Protein AF-T2JW44-F1 (afdb_monomer_lite)

Organism: NCBI:txid1284629

Sequence (90 aa):
MPHLATITNPKGERHTSYFGFNCYEEAKAFSQYLTENNLCSRAIIRRSQRLSLCNYEIKSWGVGSAILVRILNQQDLPLINFVNQEQQVS

Secondary structure (DSSP, 8-state):
--EEEEEE-TTS-EEEEEEEESSHHHHHHHHHHHHHTT--SEEEEEE-SS-TT-SEEEEEES--HHHHHHHHTT---THHHHTGGGG---

Radius of gyration: 13.32 Å; chains: 1; bounding box: 26×53×24 Å

pLDDT: mean 81.13, std 17.92, range [33.66, 96.75]

Structure (mmCIF, N/CA/C/O backbone):
data_AF-T2JW44-F1
#
_entry.id   AF-T2JW44-F1
#
loop_
_atom_site.group_PDB
_atom_site.id
_atom_site.type_symbol
_atom_site.label_atom_id
_atom_site.label_alt_id
_atom_site.label_comp_id
_atom_site.label_asym_id
_atom_site.label_entity_id
_atom_site.label_seq_id
_atom_site.pdbx_PDB_ins_code
_atom_site.Cartn_x
_atom_site.Cartn_y
_atom_site.Cartn_z
_atom_site.occupancy
_atom_site.B_iso_or_equiv
_atom_site.auth_seq_id
_atom_site.auth_comp_id
_atom_site.auth_asym_id
_atom_site.auth_atom_id
_atom_site.pdbx_PDB_model_num
ATOM 1 N N . MET A 1 1 ? 3.753 4.619 -13.616 1.00 46.62 1 MET A N 1
ATOM 2 C CA . MET A 1 1 ? 2.668 3.899 -12.909 1.00 46.62 1 MET A CA 1
ATOM 3 C C . MET A 1 1 ? 3.158 3.538 -11.517 1.00 46.62 1 MET A C 1
ATOM 5 O O . MET A 1 1 ? 4.324 3.170 -11.415 1.00 46.62 1 MET A O 1
ATOM 9 N N . PRO A 1 2 ? 2.329 3.631 -10.463 1.00 60.09 2 PRO A N 1
ATOM 10 C CA . PRO A 1 2 ? 2.699 3.107 -9.153 1.00 60.09 2 PRO A CA 1
ATOM 11 C C . PRO A 1 2 ? 2.884 1.589 -9.257 1.00 60.09 2 PRO A C 1
ATOM 13 O O . PRO A 1 2 ? 1.988 0.874 -9.704 1.00 60.09 2 PRO A O 1
ATOM 16 N N . HIS A 1 3 ? 4.059 1.094 -8.877 1.00 76.19 3 HIS A N 1
ATOM 17 C CA . HIS A 1 3 ? 4.305 -0.342 -8.832 1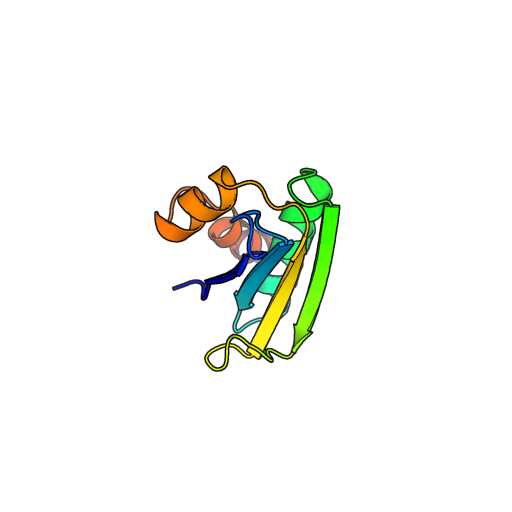.00 76.19 3 HIS A CA 1
ATOM 18 C C . HIS A 1 3 ? 3.647 -0.907 -7.569 1.00 76.19 3 HIS A C 1
ATOM 20 O O . HIS A 1 3 ? 3.942 -0.464 -6.460 1.00 76.19 3 HIS A O 1
ATOM 26 N N . LEU A 1 4 ? 2.738 -1.867 -7.737 1.00 87.69 4 LEU A N 1
ATOM 27 C CA . LEU A 1 4 ? 1.993 -2.496 -6.649 1.00 87.69 4 LEU A CA 1
ATOM 28 C C . LEU A 1 4 ? 2.270 -3.998 -6.635 1.00 87.69 4 LEU A C 1
ATOM 30 O O . LEU A 1 4 ? 2.129 -4.669 -7.653 1.00 87.69 4 LEU A O 1
ATOM 34 N N . ALA A 1 5 ? 2.599 -4.536 -5.465 1.00 88.38 5 ALA A N 1
ATOM 35 C CA . ALA A 1 5 ? 2.594 -5.975 -5.227 1.00 88.38 5 ALA A CA 1
ATOM 36 C C . ALA A 1 5 ? 1.857 -6.300 -3.930 1.00 88.38 5 ALA A C 1
ATOM 38 O O . ALA A 1 5 ? 1.802 -5.492 -3.005 1.00 88.38 5 ALA A O 1
ATOM 39 N N . THR A 1 6 ? 1.312 -7.509 -3.833 1.00 90.88 6 THR A N 1
ATOM 40 C CA . THR A 1 6 ? 0.699 -8.006 -2.597 1.00 90.88 6 THR A CA 1
ATOM 41 C C . THR A 1 6 ? 1.227 -9.396 -2.264 1.00 90.88 6 THR A C 1
ATOM 43 O O . THR A 1 6 ? 1.640 -10.141 -3.148 1.00 90.88 6 THR A O 1
ATOM 46 N N . ILE A 1 7 ? 1.248 -9.730 -0.974 1.00 89.12 7 ILE A N 1
ATOM 47 C CA . ILE A 1 7 ? 1.438 -11.096 -0.486 1.00 89.12 7 ILE A CA 1
ATOM 48 C C . ILE A 1 7 ? 0.109 -11.542 0.104 1.00 89.12 7 ILE A C 1
ATOM 50 O O . ILE A 1 7 ? -0.389 -10.930 1.055 1.00 89.12 7 ILE A O 1
ATOM 54 N N . THR A 1 8 ? -0.439 -12.611 -0.452 1.00 87.69 8 THR A N 1
ATOM 55 C CA . THR A 1 8 ? -1.609 -13.318 0.061 1.00 87.69 8 THR A CA 1
ATOM 56 C C . THR A 1 8 ? -1.168 -14.599 0.761 1.00 87.69 8 THR A C 1
ATOM 58 O O . THR A 1 8 ? -0.155 -15.203 0.405 1.00 87.69 8 THR A O 1
ATOM 61 N N . ASN A 1 9 ? -1.891 -14.997 1.804 1.00 82.88 9 ASN A N 1
ATOM 62 C CA . ASN A 1 9 ? -1.701 -16.304 2.425 1.00 82.88 9 ASN A CA 1
ATOM 63 C C . ASN A 1 9 ? -2.396 -17.404 1.584 1.00 82.88 9 ASN A C 1
ATOM 65 O O . ASN A 1 9 ? -3.171 -17.084 0.679 1.00 82.88 9 ASN A O 1
ATOM 69 N N . PRO A 1 10 ? -2.1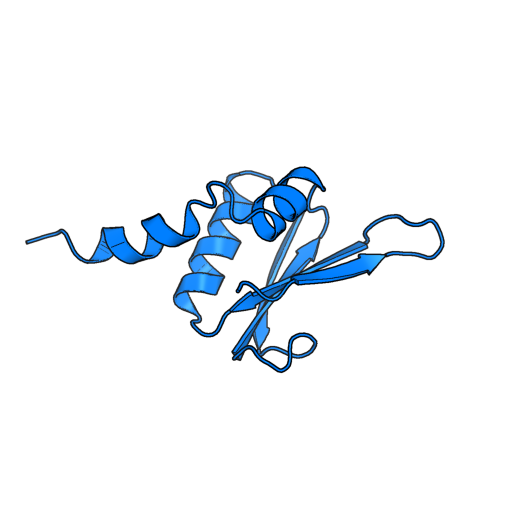82 -18.701 1.883 1.00 87.38 10 PRO A N 1
ATOM 70 C CA . PRO A 1 10 ? -2.841 -19.796 1.161 1.00 87.38 10 PRO A CA 1
ATOM 71 C C . PRO A 1 10 ? -4.377 -19.792 1.231 1.00 87.38 10 PRO A C 1
ATOM 73 O O . PRO A 1 10 ? -5.019 -20.457 0.428 1.00 87.38 10 PRO A O 1
ATOM 76 N N . LYS A 1 11 ? -4.975 -19.045 2.171 1.00 86.38 11 LYS A N 1
ATOM 77 C CA . LYS A 1 11 ? -6.431 -18.858 2.281 1.00 86.38 11 LYS A CA 1
ATOM 78 C C . LYS A 1 11 ? -6.955 -17.710 1.405 1.00 86.38 11 LYS A C 1
ATOM 80 O O . LYS A 1 11 ? -8.150 -17.443 1.409 1.00 86.38 11 LYS A O 1
ATOM 85 N N . GLY A 1 12 ? -6.079 -17.021 0.671 1.00 79.75 12 GLY A N 1
ATOM 86 C CA . GLY A 1 12 ? -6.423 -15.877 -0.177 1.00 79.75 12 GLY A CA 1
ATOM 87 C C . GLY A 1 12 ? -6.484 -14.537 0.563 1.00 79.75 12 GLY A C 1
ATOM 88 O O . GLY A 1 12 ? -6.772 -13.511 -0.051 1.00 79.75 12 GLY A O 1
ATOM 89 N N . GLU A 1 13 ? -6.176 -14.501 1.860 1.00 83.06 13 GLU A N 1
ATOM 90 C CA . GLU A 1 13 ? -6.204 -13.267 2.643 1.00 83.06 13 GLU A CA 1
ATOM 91 C C . GLU A 1 13 ? -4.924 -12.462 2.410 1.00 83.06 13 GLU A C 1
ATOM 93 O O . GLU A 1 13 ? -3.806 -12.987 2.464 1.00 83.06 13 GLU A O 1
ATOM 98 N N . ARG A 1 14 ? -5.070 -11.155 2.175 1.00 85.19 14 ARG A N 1
ATOM 99 C CA . ARG A 1 14 ? -3.931 -10.261 1.960 1.00 85.19 14 ARG A CA 1
ATOM 100 C C . ARG A 1 14 ? -3.213 -9.987 3.274 1.00 85.19 14 ARG A C 1
ATOM 102 O O . ARG A 1 14 ? -3.745 -9.331 4.164 1.00 85.19 14 ARG A O 1
ATOM 109 N N . HIS A 1 15 ? -1.964 -10.424 3.348 1.00 85.62 15 HIS A N 1
ATOM 110 C CA . HIS A 1 15 ? -1.113 -10.217 4.510 1.00 85.62 15 HIS A CA 1
ATOM 111 C C . HIS A 1 15 ? -0.317 -8.911 4.415 1.00 85.62 15 HIS A C 1
ATOM 113 O O . HIS A 1 15 ? -0.106 -8.224 5.413 1.00 85.62 15 HIS A O 1
ATOM 119 N N . THR A 1 16 ? 0.148 -8.544 3.218 1.00 93.12 16 THR A N 1
ATOM 120 C CA . THR A 1 16 ? 1.005 -7.364 3.026 1.00 93.12 16 THR A CA 1
ATOM 121 C C . THR A 1 16 ? 0.806 -6.761 1.640 1.00 93.12 16 THR A C 1
ATOM 123 O O . THR A 1 16 ? 0.660 -7.500 0.667 1.00 93.12 16 THR A O 1
ATOM 126 N N . SER A 1 17 ? 0.847 -5.433 1.545 1.00 93.75 17 SER A N 1
ATOM 127 C CA . SER A 1 17 ? 0.897 -4.685 0.283 1.00 93.75 17 SER A CA 1
ATOM 128 C C . SER A 1 17 ? 2.206 -3.903 0.182 1.00 93.75 17 SER A C 1
ATOM 130 O O . SER A 1 17 ? 2.722 -3.409 1.188 1.00 93.75 17 SER A O 1
ATOM 132 N N . TYR A 1 18 ? 2.729 -3.793 -1.033 1.00 94.19 18 TYR A N 1
ATOM 133 C CA . TYR A 1 18 ? 3.949 -3.075 -1.373 1.00 94.19 18 TYR A CA 1
ATOM 134 C C . TYR A 1 18 ? 3.626 -1.990 -2.387 1.00 94.19 18 TYR A C 1
ATOM 136 O O . TYR A 1 18 ? 3.101 -2.303 -3.453 1.00 94.19 18 TYR A O 1
ATOM 144 N N . PHE A 1 19 ? 3.973 -0.749 -2.067 1.00 92.56 19 PHE A N 1
ATOM 145 C CA . PHE A 1 19 ? 3.796 0.402 -2.953 1.00 92.56 19 PHE A CA 1
ATOM 146 C C . PHE A 1 19 ? 5.163 0.970 -3.323 1.00 92.56 19 PHE A C 1
ATOM 148 O O . PHE A 1 19 ? 5.930 1.309 -2.424 1.00 92.56 19 PHE A O 1
ATOM 155 N N . GLY A 1 20 ? 5.487 1.021 -4.613 1.00 92.19 20 GLY A N 1
ATOM 156 C CA . GLY A 1 20 ? 6.795 1.435 -5.122 1.00 92.19 20 GLY A CA 1
ATOM 157 C C . GLY A 1 20 ? 6.833 2.899 -5.545 1.00 92.19 20 GLY A C 1
ATOM 158 O O . GLY A 1 20 ? 5.909 3.370 -6.208 1.00 92.19 20 GLY A O 1
ATOM 159 N N . PHE A 1 21 ? 7.923 3.581 -5.189 1.00 91.06 21 PHE A N 1
ATOM 160 C CA . PHE A 1 21 ? 8.172 4.998 -5.462 1.00 91.06 21 PHE A CA 1
ATOM 161 C C . PHE A 1 21 ? 9.628 5.229 -5.882 1.00 91.06 21 PHE A C 1
ATOM 163 O O . PHE A 1 21 ? 10.547 4.557 -5.403 1.00 91.06 21 PHE A O 1
ATOM 170 N N . ASN A 1 22 ? 9.859 6.209 -6.756 1.00 90.69 22 ASN A N 1
ATOM 171 C CA . ASN A 1 22 ? 11.215 6.616 -7.148 1.00 90.69 22 ASN A CA 1
ATOM 172 C C . ASN A 1 22 ? 11.787 7.708 -6.238 1.00 90.69 22 ASN A C 1
ATOM 174 O O . ASN A 1 22 ? 13.005 7.779 -6.064 1.00 90.69 22 ASN A O 1
ATOM 178 N N . CYS A 1 23 ? 10.907 8.499 -5.628 1.00 90.44 23 CYS A N 1
ATOM 179 C CA . CYS A 1 23 ? 11.210 9.599 -4.725 1.00 90.44 23 CYS A CA 1
ATOM 180 C C . CYS A 1 23 ? 10.849 9.211 -3.279 1.00 90.44 23 CYS A C 1
ATOM 182 O O . CYS A 1 23 ? 9.840 8.542 -3.032 1.00 90.44 23 CYS A O 1
ATOM 184 N N . TYR A 1 24 ? 11.700 9.578 -2.315 1.00 92.12 24 TYR A N 1
ATOM 185 C CA . TYR A 1 24 ? 11.467 9.261 -0.902 1.00 92.12 24 TYR A CA 1
ATOM 186 C C . TYR A 1 24 ? 10.329 10.104 -0.324 1.00 92.12 24 TYR A C 1
ATOM 188 O O . TYR A 1 24 ? 9.544 9.619 0.485 1.00 92.12 24 TYR A O 1
ATOM 196 N N . GLU A 1 25 ? 10.226 11.351 -0.764 1.00 91.12 25 GLU A N 1
ATOM 197 C CA . GLU A 1 25 ? 9.242 12.338 -0.339 1.00 91.12 25 GLU A CA 1
ATOM 198 C C . GLU A 1 25 ? 7.829 11.886 -0.737 1.00 91.12 25 GLU A C 1
ATOM 200 O O . GLU A 1 25 ? 6.929 11.883 0.101 1.00 91.12 25 GLU A O 1
ATOM 205 N N . GLU A 1 26 ? 7.656 11.363 -1.956 1.00 89.25 26 GLU A N 1
ATOM 206 C CA . GLU A 1 26 ? 6.409 10.719 -2.396 1.00 89.25 26 GLU A CA 1
ATOM 207 C C . GLU A 1 26 ? 6.051 9.504 -1.526 1.00 89.25 26 GLU A C 1
ATOM 209 O O . GLU A 1 26 ? 4.904 9.347 -1.097 1.00 89.25 26 GLU A O 1
ATOM 214 N N . ALA A 1 27 ? 7.039 8.651 -1.222 1.00 92.31 27 ALA A N 1
ATOM 215 C CA . ALA A 1 27 ? 6.831 7.496 -0.350 1.00 92.31 27 ALA A CA 1
ATOM 216 C C . ALA A 1 27 ? 6.443 7.927 1.075 1.00 92.31 27 ALA A C 1
ATOM 218 O O . ALA A 1 27 ? 5.594 7.305 1.716 1.00 92.31 27 ALA A O 1
ATOM 219 N N . LYS A 1 28 ? 7.040 9.010 1.577 1.00 94.62 28 LYS A N 1
ATOM 220 C CA . LYS A 1 28 ? 6.739 9.578 2.890 1.00 94.62 28 LYS A CA 1
ATOM 221 C C . LYS A 1 28 ? 5.318 10.126 2.943 1.00 94.62 28 LYS A C 1
ATOM 223 O O . LYS A 1 28 ? 4.572 9.723 3.835 1.00 94.62 28 LYS A O 1
ATOM 228 N N . ALA A 1 29 ? 4.927 10.937 1.963 1.00 91.06 29 ALA A N 1
ATOM 229 C CA . ALA A 1 29 ? 3.580 11.488 1.864 1.00 91.06 29 ALA A CA 1
ATOM 230 C C . ALA A 1 29 ? 2.520 10.378 1.779 1.00 91.06 29 ALA A C 1
ATOM 232 O O . ALA A 1 29 ? 1.528 10.399 2.508 1.00 91.06 29 ALA A O 1
ATOM 233 N N . PHE A 1 30 ? 2.748 9.343 0.960 1.00 90.81 30 PHE A N 1
ATOM 234 C CA . PHE A 1 30 ? 1.808 8.223 0.889 1.00 90.81 30 PHE A CA 1
ATOM 235 C C . PHE A 1 30 ? 1.746 7.419 2.187 1.00 90.81 30 PHE A C 1
ATOM 237 O O . PHE A 1 30 ? 0.666 7.006 2.610 1.00 90.8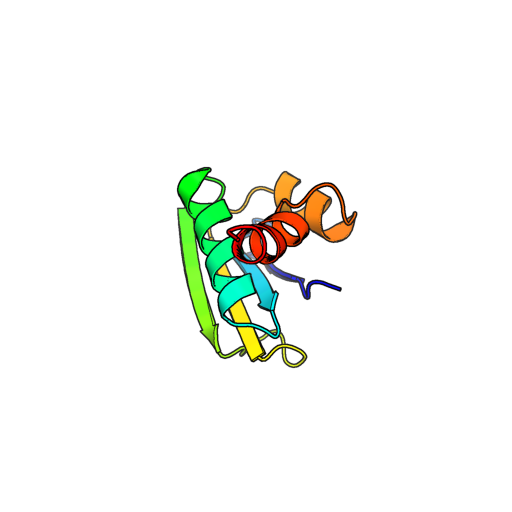1 30 PHE A O 1
ATOM 244 N N . SER A 1 31 ? 2.892 7.193 2.833 1.00 93.81 31 SER A N 1
ATOM 245 C CA . SER A 1 31 ? 2.934 6.492 4.115 1.00 93.81 31 SER A CA 1
ATOM 246 C C . SER A 1 31 ? 2.144 7.248 5.182 1.00 93.81 31 SER A C 1
ATOM 248 O O . SER A 1 31 ? 1.388 6.610 5.908 1.00 93.81 31 SER A O 1
ATOM 250 N N . GLN A 1 32 ? 2.287 8.576 5.251 1.00 93.94 32 GLN A N 1
ATOM 251 C CA . GLN A 1 32 ? 1.524 9.433 6.165 1.00 93.94 32 GLN A CA 1
ATOM 252 C C . GLN A 1 32 ? 0.026 9.361 5.873 1.00 93.94 32 GLN A C 1
ATOM 254 O O . GLN A 1 32 ? -0.751 9.074 6.780 1.00 93.94 32 GLN A O 1
ATOM 259 N N . TYR A 1 33 ? -0.371 9.483 4.602 1.00 90.81 33 TYR A N 1
ATOM 260 C CA . TYR A 1 33 ? -1.766 9.331 4.184 1.00 90.81 33 TYR A CA 1
ATOM 261 C C . TYR A 1 33 ? -2.376 8.004 4.660 1.00 90.81 33 TYR A C 1
ATOM 263 O O . TYR A 1 33 ? -3.474 7.993 5.222 1.00 90.81 33 TYR A O 1
ATOM 271 N N . LEU A 1 34 ? -1.661 6.885 4.481 1.00 92.00 34 LEU A N 1
ATOM 272 C CA . LEU A 1 34 ? -2.130 5.569 4.921 1.00 92.00 34 LEU A CA 1
ATOM 273 C C . LEU A 1 34 ? -2.306 5.483 6.442 1.00 92.00 34 LEU A C 1
ATOM 275 O O . LEU A 1 34 ? -3.258 4.852 6.905 1.00 92.00 34 LEU A O 1
ATOM 279 N N . THR A 1 35 ? -1.389 6.070 7.214 1.00 93.44 35 THR A N 1
ATOM 280 C CA . THR A 1 35 ? -1.419 6.006 8.681 1.00 93.44 35 THR A CA 1
ATOM 281 C C . THR A 1 35 ? -2.437 6.964 9.289 1.00 93.44 35 THR A C 1
ATOM 283 O O . THR A 1 35 ? -3.206 6.555 10.151 1.00 93.44 35 THR A O 1
ATOM 286 N N . GLU A 1 36 ? -2.501 8.209 8.818 1.00 93.56 36 GLU A N 1
ATOM 287 C CA . GLU A 1 36 ? -3.382 9.251 9.368 1.00 93.56 36 GLU A CA 1
ATOM 288 C C . GLU A 1 36 ? -4.863 8.956 9.106 1.00 93.56 36 GLU A C 1
ATOM 290 O O . GLU A 1 36 ? -5.721 9.287 9.918 1.00 93.56 36 GLU A O 1
ATOM 295 N N . ASN A 1 37 ? -5.167 8.265 8.004 1.00 90.38 37 ASN A N 1
ATOM 296 C CA . ASN A 1 37 ? -6.532 7.884 7.642 1.00 90.38 37 ASN A CA 1
ATOM 297 C C . ASN A 1 37 ? -6.911 6.469 8.117 1.00 90.38 37 ASN A C 1
ATOM 299 O O . ASN A 1 37 ? -7.941 5.944 7.697 1.00 90.38 37 ASN A O 1
ATOM 303 N N . ASN A 1 38 ? -6.088 5.823 8.957 1.00 93.06 38 ASN A N 1
ATOM 304 C CA . ASN A 1 38 ? -6.302 4.447 9.432 1.00 93.06 38 ASN A CA 1
ATOM 305 C C . ASN A 1 38 ? -6.545 3.433 8.292 1.00 93.06 38 ASN A C 1
ATOM 307 O O . ASN A 1 38 ? -7.297 2.469 8.432 1.00 93.06 38 ASN A O 1
ATOM 311 N N . LEU A 1 39 ? -5.903 3.643 7.139 1.00 91.94 39 LEU A N 1
ATOM 312 C CA . LEU A 1 39 ? -6.050 2.798 5.947 1.00 91.94 39 LEU A CA 1
ATOM 313 C C . LEU A 1 39 ? -5.121 1.582 5.971 1.00 91.94 39 LEU A C 1
ATOM 315 O O . LEU A 1 39 ? -5.145 0.758 5.055 1.00 91.94 39 LEU A O 1
ATOM 319 N N . CYS A 1 40 ? -4.275 1.487 6.991 1.00 94.00 40 CYS A N 1
ATOM 320 C CA . CYS A 1 40 ? -3.399 0.363 7.258 1.00 94.00 40 CYS A CA 1
ATOM 321 C C . CYS A 1 40 ? -3.232 0.194 8.772 1.00 94.00 40 CYS A C 1
ATOM 323 O O . CYS A 1 40 ? -3.389 1.145 9.533 1.00 94.00 40 CYS A O 1
ATOM 325 N N . SER A 1 41 ? -2.869 -1.010 9.211 1.00 94.94 41 SER A N 1
ATOM 326 C CA . SER A 1 41 ? -2.483 -1.249 10.608 1.00 94.94 41 SER A CA 1
ATOM 327 C C . SER A 1 41 ? -1.019 -0.899 10.873 1.00 94.94 41 SER A C 1
ATOM 329 O O . SER A 1 41 ? -0.622 -0.669 12.013 1.00 94.94 41 SER A O 1
ATOM 331 N N . ARG A 1 42 ? -0.194 -0.895 9.820 1.00 95.25 42 ARG A N 1
ATOM 332 C CA . ARG A 1 42 ? 1.225 -0.542 9.870 1.00 95.25 42 ARG A CA 1
ATOM 333 C C . ARG A 1 42 ? 1.736 -0.224 8.469 1.00 95.25 42 ARG A C 1
ATOM 335 O O . ARG A 1 42 ? 1.369 -0.912 7.515 1.00 95.25 42 ARG A O 1
ATOM 342 N N . ALA A 1 43 ? 2.655 0.731 8.369 1.00 96.19 43 ALA A N 1
ATOM 343 C CA . ALA A 1 43 ? 3.414 1.039 7.161 1.00 96.19 43 ALA A CA 1
ATOM 344 C C . ALA A 1 43 ? 4.889 1.300 7.508 1.00 96.19 43 ALA A C 1
ATOM 346 O O . ALA A 1 43 ? 5.194 1.850 8.565 1.00 96.19 43 ALA A O 1
ATOM 347 N N . ILE A 1 44 ? 5.810 0.861 6.647 1.00 96.75 44 ILE A N 1
ATOM 348 C CA . ILE A 1 44 ? 7.253 1.108 6.774 1.00 96.75 44 ILE A CA 1
ATOM 349 C C . ILE A 1 44 ? 7.815 1.438 5.395 1.00 96.75 44 ILE A C 1
ATOM 351 O O . ILE A 1 44 ? 7.666 0.640 4.467 1.00 96.75 44 ILE A O 1
ATOM 355 N N . ILE A 1 45 ? 8.513 2.566 5.287 1.00 96.31 45 ILE A N 1
ATOM 356 C CA . ILE A 1 45 ? 9.280 2.942 4.097 1.00 96.31 45 ILE A CA 1
ATOM 357 C C . ILE A 1 45 ? 10.646 2.259 4.157 1.00 96.31 45 ILE A C 1
ATOM 359 O O . ILE A 1 45 ? 11.306 2.250 5.197 1.00 96.31 45 ILE A O 1
ATOM 363 N N . ARG A 1 46 ? 11.089 1.686 3.041 1.00 95.50 46 ARG A N 1
ATOM 364 C CA . ARG A 1 46 ? 12.411 1.067 2.910 1.00 95.50 46 ARG A CA 1
ATOM 365 C C . ARG A 1 46 ? 12.945 1.205 1.491 1.00 95.50 46 ARG A C 1
ATOM 367 O O . ARG A 1 46 ? 12.199 1.532 0.571 1.00 95.50 46 ARG A O 1
ATOM 374 N N . ARG A 1 47 ? 14.239 0.929 1.305 1.00 95.00 47 ARG A N 1
ATOM 375 C CA . ARG A 1 47 ? 14.795 0.707 -0.038 1.00 95.00 47 ARG A CA 1
ATOM 376 C C . ARG A 1 47 ? 14.050 -0.441 -0.704 1.00 95.00 47 ARG A C 1
ATOM 378 O O . ARG A 1 47 ? 13.712 -1.419 -0.031 1.00 95.00 47 ARG A O 1
ATOM 385 N N . SER A 1 48 ? 13.788 -0.296 -1.998 1.00 91.88 48 SER A N 1
ATOM 386 C CA . SER A 1 48 ? 13.049 -1.313 -2.731 1.00 91.88 48 SER A CA 1
ATOM 387 C C . SER A 1 48 ? 13.774 -2.655 -2.700 1.00 91.88 48 SER A C 1
ATOM 389 O O . SER A 1 48 ? 14.991 -2.729 -2.858 1.00 91.88 48 SER A O 1
ATOM 391 N N . GLN A 1 49 ? 13.014 -3.716 -2.452 1.00 88.00 49 GLN A N 1
ATOM 392 C CA . GLN A 1 49 ? 13.500 -5.096 -2.426 1.00 88.00 49 GLN A CA 1
ATOM 393 C C . GLN A 1 49 ? 12.676 -5.978 -3.358 1.00 88.00 49 GLN A C 1
ATOM 395 O O . GLN A 1 49 ? 13.208 -6.900 -3.967 1.00 88.00 49 GLN A O 1
ATOM 400 N N . ARG A 1 50 ? 11.365 -5.727 -3.443 1.00 83.00 50 ARG A N 1
ATOM 401 C CA . ARG A 1 50 ? 10.432 -6.511 -4.261 1.00 83.00 50 ARG A CA 1
ATOM 402 C C . ARG A 1 50 ? 10.044 -5.800 -5.545 1.00 83.00 50 ARG A C 1
ATOM 404 O O . ARG A 1 50 ? 9.734 -6.464 -6.526 1.00 83.00 50 ARG A O 1
ATOM 411 N N . LEU A 1 51 ? 10.045 -4.471 -5.537 1.00 86.75 51 LEU A N 1
ATOM 412 C CA . LEU A 1 51 ? 9.653 -3.654 -6.681 1.00 86.75 51 LEU A CA 1
ATOM 413 C C . LEU A 1 51 ? 10.917 -3.105 -7.351 1.00 86.75 51 LEU A C 1
ATOM 415 O O . LEU A 1 51 ? 11.259 -1.939 -7.180 1.00 86.75 51 LEU A O 1
ATOM 419 N N . SER A 1 52 ? 11.646 -3.958 -8.075 1.00 81.94 52 SER A N 1
ATOM 420 C CA . SER A 1 52 ? 12.989 -3.662 -8.617 1.00 81.94 52 SER A CA 1
ATOM 421 C C . SER A 1 52 ? 13.073 -2.432 -9.529 1.00 81.94 52 SER A C 1
ATOM 423 O O . SER A 1 52 ? 14.158 -1.902 -9.733 1.00 81.94 52 SER A O 1
ATOM 425 N N . LEU A 1 53 ? 11.942 -1.962 -10.055 1.00 87.00 53 LEU A N 1
ATOM 426 C CA . LEU A 1 53 ? 11.841 -0.763 -10.890 1.00 87.00 53 LEU A CA 1
ATOM 427 C C . LEU A 1 53 ? 11.710 0.541 -10.081 1.00 87.00 53 LEU A C 1
ATOM 429 O O . LEU A 1 53 ? 11.568 1.609 -10.670 1.00 87.00 53 LEU A O 1
ATOM 433 N N . CYS A 1 54 ? 11.731 0.463 -8.748 1.00 88.44 54 CYS A N 1
ATOM 434 C CA . CYS A 1 54 ? 11.587 1.600 -7.842 1.00 88.44 54 CYS A CA 1
ATOM 435 C C . CYS A 1 54 ? 12.781 1.720 -6.890 1.00 88.44 54 CYS A C 1
ATOM 437 O O . CYS A 1 54 ? 13.377 0.718 -6.502 1.00 88.44 54 CYS A O 1
ATOM 439 N N . ASN A 1 55 ? 13.082 2.938 -6.436 1.00 93.50 55 ASN A N 1
ATOM 440 C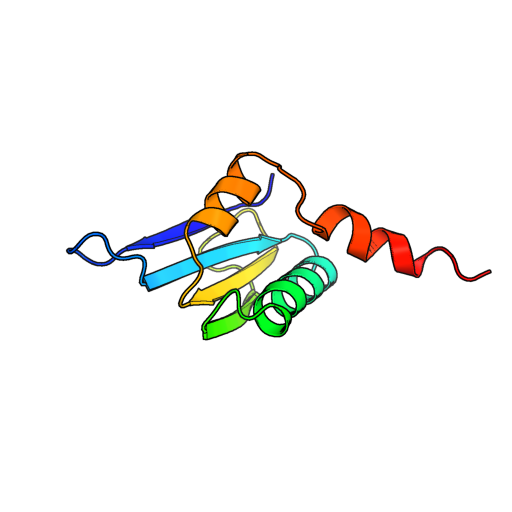 CA . ASN A 1 55 ? 14.132 3.184 -5.436 1.00 93.50 55 ASN A CA 1
ATOM 441 C C . ASN A 1 55 ? 13.671 2.868 -4.005 1.00 93.50 55 ASN A C 1
ATOM 443 O O . ASN A 1 55 ? 14.458 2.418 -3.162 1.00 93.50 55 ASN A O 1
ATOM 447 N N . TYR A 1 56 ? 12.392 3.116 -3.731 1.00 93.88 56 TYR A N 1
ATOM 448 C CA . TYR A 1 56 ? 11.762 2.973 -2.427 1.00 93.88 56 TYR A CA 1
ATOM 449 C C . TYR A 1 56 ? 10.497 2.133 -2.540 1.00 93.88 56 TYR A C 1
ATOM 451 O O . TYR A 1 56 ? 9.807 2.134 -3.559 1.00 93.88 56 TYR A O 1
ATOM 459 N N . GLU A 1 57 ? 10.173 1.431 -1.462 1.00 94.62 57 GLU A N 1
ATOM 460 C CA . GLU A 1 57 ? 8.894 0.759 -1.318 1.00 94.62 57 GLU A CA 1
ATOM 461 C C . GLU A 1 57 ? 8.325 0.970 0.085 1.00 94.62 57 GLU A C 1
ATOM 463 O O . GLU A 1 57 ? 9.056 1.035 1.078 1.00 94.62 57 GLU A O 1
ATOM 468 N N . ILE A 1 58 ? 7.001 1.027 0.168 1.00 95.06 58 ILE A N 1
ATOM 469 C CA . ILE A 1 58 ? 6.267 1.015 1.428 1.00 95.06 58 ILE A CA 1
ATOM 470 C C . ILE A 1 58 ? 5.729 -0.387 1.632 1.00 95.06 58 ILE A C 1
ATOM 472 O O . ILE A 1 58 ? 4.864 -0.842 0.884 1.00 95.06 58 ILE A O 1
ATOM 476 N N . LYS A 1 59 ? 6.216 -1.061 2.671 1.00 96.06 59 LYS A N 1
ATOM 477 C CA . LYS A 1 59 ? 5.643 -2.317 3.147 1.00 96.06 59 LYS A CA 1
ATOM 478 C C . LYS A 1 59 ? 4.520 -1.995 4.126 1.00 96.06 59 LYS A C 1
ATOM 480 O O . LYS A 1 59 ? 4.769 -1.388 5.166 1.00 96.06 59 LYS A O 1
ATOM 485 N N . SER A 1 60 ? 3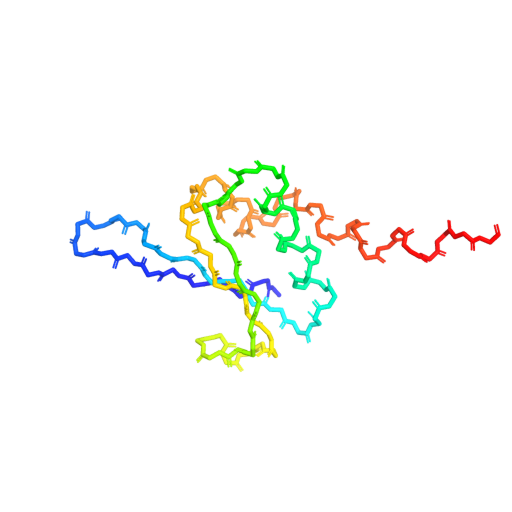.302 -2.411 3.802 1.00 95.12 60 SER A N 1
ATOM 486 C CA . SER A 1 60 ? 2.099 -2.070 4.564 1.00 95.12 60 SER A CA 1
ATOM 487 C C . SER A 1 60 ? 1.238 -3.292 4.877 1.00 95.12 60 SER A C 1
ATOM 489 O O . SER A 1 60 ? 1.155 -4.234 4.088 1.00 95.12 60 SER A O 1
ATOM 491 N N . TRP A 1 61 ? 0.587 -3.278 6.037 1.00 95.19 61 TRP A N 1
ATOM 492 C CA . TRP A 1 61 ? -0.282 -4.350 6.528 1.00 95.19 61 TRP A CA 1
ATOM 493 C C . TRP A 1 61 ? -1.699 -3.833 6.751 1.00 95.19 61 TRP A C 1
ATOM 495 O O . TRP A 1 61 ? -1.901 -2.649 7.010 1.00 95.19 61 TRP A O 1
ATOM 505 N N . GLY A 1 62 ? -2.691 -4.720 6.639 1.00 92.44 62 GLY A N 1
ATOM 506 C CA . GLY A 1 62 ? -4.092 -4.366 6.887 1.00 92.44 62 GLY A CA 1
ATOM 507 C C . GLY A 1 62 ? -4.697 -3.389 5.874 1.00 92.44 62 GLY A C 1
ATOM 508 O O . GLY A 1 62 ? -5.747 -2.822 6.140 1.00 92.44 62 GLY A O 1
ATOM 509 N N . VAL A 1 63 ? -4.057 -3.177 4.718 1.00 92.06 63 VAL A N 1
ATOM 510 C CA . VAL A 1 63 ? -4.605 -2.290 3.684 1.00 92.06 63 VAL A CA 1
ATOM 511 C C . VAL A 1 63 ? -5.864 -2.902 3.091 1.00 92.06 63 VAL A C 1
ATOM 513 O O . VAL A 1 63 ? -5.830 -4.049 2.640 1.00 92.06 63 VAL A O 1
ATO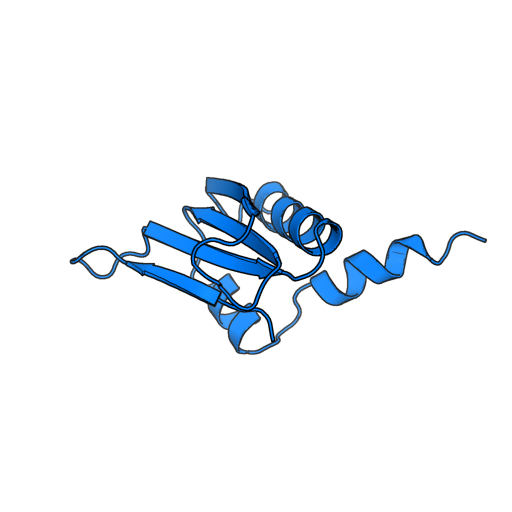M 516 N N . GLY A 1 64 ? -6.957 -2.139 3.064 1.00 88.81 64 GLY A N 1
ATOM 517 C CA . GLY A 1 64 ? -8.237 -2.538 2.476 1.00 88.81 64 GLY A CA 1
ATOM 518 C C . GLY A 1 64 ? -8.216 -2.588 0.943 1.00 88.81 64 GLY A C 1
ATOM 519 O O . GLY A 1 64 ? -7.466 -1.867 0.285 1.00 88.81 64 GLY A O 1
ATOM 520 N N . SER A 1 65 ? -9.053 -3.443 0.344 1.00 87.62 65 SER A N 1
ATOM 521 C CA . SER A 1 65 ? -9.037 -3.656 -1.117 1.00 87.62 65 SER A CA 1
ATOM 522 C C . SER A 1 65 ? -9.479 -2.422 -1.901 1.00 87.62 65 SER A C 1
ATOM 524 O O . SER A 1 65 ? -8.991 -2.215 -3.006 1.00 87.62 65 SER A O 1
ATOM 526 N N . ALA A 1 66 ? -10.318 -1.569 -1.307 1.00 85.69 66 ALA A N 1
ATOM 527 C CA . ALA A 1 66 ? -10.746 -0.310 -1.910 1.00 85.69 66 ALA A CA 1
ATOM 528 C C . ALA A 1 66 ? -9.560 0.596 -2.288 1.00 85.69 66 ALA A C 1
ATOM 530 O O . ALA A 1 66 ? -9.546 1.157 -3.378 1.00 85.69 66 ALA A O 1
ATOM 531 N N . ILE A 1 67 ? -8.527 0.684 -1.442 1.00 84.81 67 ILE A N 1
ATOM 532 C CA . ILE A 1 67 ? -7.327 1.480 -1.742 1.00 84.81 67 ILE A CA 1
ATOM 533 C C . ILE A 1 67 ? -6.555 0.899 -2.925 1.00 84.81 67 ILE A C 1
ATOM 535 O O . ILE A 1 67 ? -6.129 1.648 -3.799 1.00 84.81 67 ILE A O 1
ATOM 539 N N . LEU A 1 68 ? -6.419 -0.427 -2.999 1.00 84.88 68 LEU A N 1
ATOM 540 C CA . LEU A 1 68 ? -5.730 -1.062 -4.124 1.00 84.88 68 LEU A CA 1
ATOM 541 C C . LEU A 1 68 ? -6.461 -0.827 -5.444 1.00 84.88 68 LEU A C 1
ATOM 543 O O . LEU A 1 68 ? -5.823 -0.511 -6.442 1.00 84.88 68 LEU A O 1
ATOM 547 N N . VAL A 1 69 ? -7.790 -0.944 -5.436 1.00 84.00 69 VAL A N 1
ATOM 548 C CA . VAL A 1 69 ? -8.627 -0.686 -6.614 1.00 84.00 69 VAL A CA 1
ATOM 549 C C . VAL A 1 69 ? -8.478 0.765 -7.071 1.00 84.00 69 VAL A C 1
ATOM 551 O O . VAL A 1 69 ? -8.270 1.000 -8.257 1.00 84.00 69 VAL A O 1
ATOM 554 N N . ARG A 1 70 ? -8.489 1.734 -6.145 1.00 81.62 70 ARG A N 1
ATOM 555 C CA . ARG A 1 70 ? -8.260 3.153 -6.472 1.00 81.62 70 ARG A CA 1
ATOM 556 C C . ARG A 1 70 ? -6.887 3.383 -7.112 1.00 81.62 70 ARG A C 1
ATOM 558 O O . ARG A 1 70 ? -6.807 4.075 -8.120 1.00 81.62 70 ARG A O 1
ATOM 565 N N . ILE A 1 71 ? -5.831 2.749 -6.590 1.00 80.69 71 ILE A N 1
ATOM 566 C CA . ILE A 1 71 ? -4.474 2.815 -7.165 1.00 80.69 71 ILE A CA 1
ATOM 567 C C . ILE A 1 71 ? -4.422 2.229 -8.575 1.00 80.69 71 ILE A C 1
ATOM 569 O O . ILE A 1 71 ? -3.893 2.870 -9.481 1.00 80.69 71 ILE A O 1
ATOM 573 N N . LEU A 1 72 ? -4.971 1.029 -8.769 1.00 78.56 72 LEU A N 1
ATOM 574 C CA . LEU A 1 72 ? -4.960 0.346 -10.065 1.00 78.56 72 LEU A CA 1
ATOM 575 C C . LEU A 1 72 ? -5.762 1.111 -11.124 1.00 78.56 72 LEU A C 1
ATOM 577 O O . LEU A 1 72 ? -5.343 1.180 -12.276 1.00 78.56 72 LEU A O 1
ATOM 581 N N . ASN A 1 73 ? -6.866 1.735 -10.715 1.00 79.94 73 ASN A N 1
ATOM 582 C CA . ASN A 1 73 ? -7.721 2.530 -11.591 1.00 79.94 73 ASN A CA 1
ATOM 583 C C . ASN A 1 73 ? -7.244 3.981 -11.763 1.00 79.94 73 ASN A C 1
ATOM 585 O O . ASN A 1 73 ? -7.924 4.749 -12.436 1.00 79.94 73 ASN A O 1
ATOM 589 N N . GLN A 1 74 ? -6.114 4.371 -11.158 1.00 71.00 74 GLN A N 1
ATOM 590 C CA . GLN A 1 74 ? -5.600 5.750 -11.169 1.00 71.00 74 GLN A CA 1
ATOM 591 C C . GLN A 1 74 ? -6.627 6.785 -10.663 1.00 71.00 74 GLN A C 1
ATOM 593 O O . GLN A 1 74 ? -6.646 7.929 -11.105 1.00 71.00 74 GLN A O 1
ATOM 598 N N . GLN A 1 75 ? -7.493 6.383 -9.732 1.00 61.38 75 GLN A N 1
ATOM 599 C CA . GLN A 1 75 ? -8.568 7.221 -9.205 1.00 61.38 75 GLN A CA 1
ATOM 600 C C . GLN A 1 75 ? -8.126 7.955 -7.939 1.00 61.38 75 GLN A C 1
ATOM 602 O O . GLN A 1 75 ? -7.801 7.305 -6.942 1.00 61.38 75 GLN A O 1
ATOM 607 N N . ASP A 1 76 ? -8.184 9.293 -7.975 1.00 56.16 76 ASP A N 1
ATOM 608 C CA . ASP A 1 76 ? -8.173 10.222 -6.831 1.00 56.16 76 ASP A CA 1
ATOM 609 C C . ASP A 1 76 ? -7.297 9.798 -5.648 1.00 56.16 76 ASP A C 1
ATOM 611 O O . ASP A 1 76 ? -7.716 9.816 -4.485 1.00 56.16 76 ASP A O 1
ATOM 615 N N . LEU A 1 77 ? -6.055 9.405 -5.915 1.00 60.00 77 LEU A N 1
ATOM 616 C CA . LEU A 1 77 ? -5.079 9.373 -4.843 1.00 60.00 77 LEU A CA 1
ATOM 617 C C . LEU A 1 77 ? -4.586 10.800 -4.660 1.00 60.00 77 LEU A C 1
ATOM 619 O O . LEU A 1 77 ? -4.025 11.359 -5.604 1.00 60.00 77 LEU A O 1
ATOM 623 N N . PRO A 1 78 ? -4.715 11.382 -3.458 1.00 55.28 78 PRO A N 1
ATOM 624 C CA . PRO A 1 78 ? -4.234 12.736 -3.204 1.00 55.28 78 PRO A CA 1
ATOM 625 C C . PRO A 1 78 ? -2.705 12.892 -3.382 1.00 55.28 78 PRO A C 1
ATOM 627 O O . PRO A 1 78 ? -2.185 13.996 -3.286 1.00 55.28 78 PRO A O 1
ATOM 630 N N . LEU A 1 79 ? -1.989 11.816 -3.739 1.00 53.31 79 LEU A N 1
ATOM 631 C CA . LEU A 1 79 ? -0.565 11.778 -4.080 1.00 53.31 79 LEU A CA 1
ATOM 632 C C . LEU A 1 79 ? -0.108 12.835 -5.092 1.00 53.31 79 LEU A C 1
ATOM 634 O O . LEU A 1 79 ? 0.947 13.422 -4.885 1.00 53.31 79 LEU A O 1
ATOM 638 N N . ILE A 1 80 ? -0.882 13.106 -6.150 1.00 49.19 80 ILE A N 1
ATOM 639 C CA . ILE A 1 80 ? -0.518 14.136 -7.146 1.00 49.19 80 ILE A CA 1
ATOM 640 C C . ILE A 1 80 ? -0.638 15.555 -6.559 1.00 49.19 80 ILE A C 1
ATOM 642 O O . ILE A 1 80 ? 0.051 16.473 -7.003 1.00 49.19 80 ILE A O 1
ATOM 646 N N . ASN A 1 81 ? -1.454 15.738 -5.519 1.00 44.91 81 ASN A N 1
ATOM 647 C CA . ASN A 1 81 ? -1.680 17.042 -4.898 1.00 44.91 81 ASN A CA 1
ATOM 648 C C . ASN A 1 81 ? -0.758 17.310 -3.699 1.00 44.91 81 ASN A C 1
ATOM 650 O O . ASN A 1 81 ? -0.528 18.473 -3.388 1.00 44.91 81 ASN A O 1
ATOM 654 N N . PHE A 1 82 ? -0.187 16.287 -3.053 1.00 47.16 82 PHE A N 1
ATOM 655 C CA . PHE A 1 82 ? 0.690 16.494 -1.889 1.00 47.16 82 PHE A CA 1
ATOM 656 C C . PHE A 1 82 ? 2.081 17.038 -2.238 1.00 47.16 82 PHE A C 1
ATOM 658 O O . PHE A 1 82 ? 2.670 17.734 -1.422 1.00 47.16 82 PHE A O 1
ATOM 665 N N . VAL A 1 83 ? 2.603 16.769 -3.440 1.00 43.81 83 VAL A N 1
ATOM 666 C CA . VAL A 1 83 ? 3.926 17.274 -3.867 1.00 43.81 83 VAL A CA 1
ATOM 667 C C . VAL A 1 83 ? 3.841 18.707 -4.412 1.00 43.81 83 VAL A C 1
ATOM 669 O O . VAL A 1 83 ? 4.784 19.480 -4.289 1.00 43.81 83 VAL A O 1
ATOM 672 N N . ASN A 1 84 ? 2.687 19.105 -4.956 1.00 40.19 84 ASN A N 1
ATOM 673 C CA . ASN A 1 84 ? 2.505 20.428 -5.564 1.00 40.19 84 ASN A CA 1
ATOM 674 C C . ASN A 1 84 ? 2.095 21.529 -4.568 1.00 40.19 84 ASN A C 1
ATOM 676 O O . ASN A 1 84 ? 2.048 22.698 -4.946 1.00 40.19 84 ASN A O 1
ATOM 680 N N . GLN A 1 85 ? 1.807 21.191 -3.306 1.00 41.38 85 GLN A N 1
ATOM 681 C CA . GLN A 1 85 ? 1.419 22.178 -2.287 1.00 41.38 85 GLN A CA 1
ATOM 682 C C . GLN A 1 85 ? 2.606 22.835 -1.560 1.00 41.38 85 GLN A C 1
ATOM 684 O O . GLN A 1 85 ? 2.409 23.862 -0.920 1.00 41.38 85 GLN A O 1
ATOM 689 N N . GLU A 1 86 ? 3.840 22.340 -1.717 1.00 41.72 86 GLU A N 1
ATOM 690 C CA . GLU A 1 86 ? 5.037 22.991 -1.146 1.00 41.72 86 GLU A CA 1
ATOM 691 C C . GLU A 1 86 ? 5.679 24.052 -2.070 1.00 41.72 86 GLU A C 1
ATOM 693 O O . GLU A 1 86 ? 6.636 24.708 -1.669 1.00 41.72 86 GLU A O 1
ATOM 698 N N . GLN A 1 87 ? 5.154 24.286 -3.284 1.00 41.97 87 GLN A N 1
ATOM 699 C CA . GLN A 1 87 ? 5.668 25.320 -4.208 1.00 41.97 87 GLN A CA 1
ATOM 700 C C . GLN A 1 87 ? 4.818 26.599 -4.302 1.00 41.97 87 GLN A C 1
ATOM 702 O O . GLN A 1 87 ? 5.153 27.493 -5.077 1.00 41.97 87 GLN A O 1
ATOM 707 N N . GLN A 1 88 ? 3.753 26.739 -3.508 1.00 33.66 88 GLN A N 1
ATOM 708 C CA . GLN A 1 88 ? 2.969 27.978 -3.440 1.00 33.66 88 GLN A CA 1
ATOM 709 C C . GLN A 1 88 ? 2.969 28.570 -2.032 1.00 33.66 88 GLN A C 1
ATOM 711 O O . GLN A 1 88 ? 1.936 28.674 -1.381 1.00 33.66 88 GLN A O 1
ATOM 716 N N . VAL A 1 89 ? 4.143 28.998 -1.577 1.00 37.72 89 VAL A N 1
ATOM 717 C CA . VAL A 1 89 ? 4.235 30.099 -0.616 1.00 37.72 89 VAL A CA 1
ATOM 718 C C . VAL A 1 89 ? 5.298 31.052 -1.156 1.00 37.72 89 VAL A C 1
ATOM 720 O O . VAL A 1 89 ? 6.494 30.806 -1.015 1.00 37.72 89 VAL A O 1
ATOM 723 N N . SER A 1 90 ? 4.836 32.081 -1.869 1.00 38.22 90 SER A N 1
ATOM 724 C CA . SER A 1 90 ? 5.599 33.293 -2.175 1.00 38.22 90 SER A CA 1
ATOM 725 C C . SER A 1 90 ? 5.062 34.442 -1.341 1.00 38.22 90 SER A C 1
ATOM 727 O O . SER A 1 90 ? 3.871 34.385 -0.961 1.00 38.22 90 SER A O 1
#

Foldseek 3Di:
DWDKDFDADPVRHTFKIKTAAQDVVLVVVVLCVCVVVVQFPDWDKDQDDPRVVGRIMIITGNHDVVVVVCVVVVHDDCSVVVVVVVPPDD